Protein AF-A0A1M7CJS2-F1 (afdb_monomer_lite)

Foldseek 3Di:
DPDDLVVVLVVLLVVVLVVLLCCQCPVQVHDSVLSVVLSVLVVVLLVVLLVVLVVCCVPPVVCSVVVLVVSVVVLVVVVVVSCVVSVQVVGVPSCVSNVVSVVSSNVSSVVVSVVSNVVVVVD

Secondary structure (DSSP, 8-state):
----HHHHHHHHHHHHHHHHHHIIIIIS---HHHHHHHHHHHHHHHHHHHHHHHHHHHH-GGGHHHHHHHHHHHHHHHHHHHHHHTTGGGSTTHHHHHHHHHHHHHHHHHHHHHHHHHHHTT-

Organism: NCBI:txid1302687

Structure (mmCIF, N/CA/C/O backbone):
data_AF-A0A1M7CJS2-F1
#
_entry.id   AF-A0A1M7CJS2-F1
#
loop_
_atom_site.group_PDB
_atom_site.id
_atom_site.type_symbol
_atom_site.label_atom_id
_atom_site.label_alt_id
_atom_site.label_comp_id
_atom_site.label_asym_id
_atom_site.label_entity_id
_atom_site.label_seq_id
_atom_site.pdbx_PDB_ins_code
_atom_site.Cartn_x
_atom_site.Cartn_y
_atom_site.Cartn_z
_atom_site.occupancy
_atom_site.B_iso_or_equiv
_atom_site.auth_seq_id
_atom_site.auth_comp_id
_atom_site.auth_asym_id
_atom_site.auth_atom_id
_atom_site.pdbx_PDB_model_num
ATOM 1 N N . MET A 1 1 ? -25.542 11.167 -1.284 1.00 43.59 1 MET A N 1
ATOM 2 C CA . MET A 1 1 ? -25.674 9.816 -0.691 1.00 43.59 1 MET A CA 1
ATOM 3 C C . MET A 1 1 ? -24.406 9.539 0.117 1.00 43.59 1 MET A C 1
ATOM 5 O O . MET A 1 1 ? -23.330 9.651 -0.456 1.00 43.59 1 MET A O 1
ATOM 9 N N . LYS A 1 2 ? -24.477 9.305 1.440 1.00 52.81 2 LYS A N 1
ATOM 10 C CA . LYS A 1 2 ? -23.273 8.986 2.240 1.00 52.81 2 LYS A CA 1
ATOM 11 C C . LYS A 1 2 ? -22.746 7.626 1.776 1.00 52.81 2 LYS A C 1
ATOM 13 O O . LYS A 1 2 ? -23.404 6.616 1.999 1.00 52.81 2 LYS A O 1
ATOM 18 N N . LEU A 1 3 ? -21.607 7.611 1.086 1.00 62.53 3 LEU A N 1
ATOM 19 C CA . LEU A 1 3 ? -20.998 6.374 0.604 1.00 62.53 3 LEU A CA 1
ATOM 20 C C . LEU A 1 3 ? -20.595 5.507 1.802 1.00 62.53 3 LEU A C 1
ATOM 22 O O . LEU A 1 3 ? -20.020 6.016 2.766 1.00 62.53 3 LEU A O 1
ATOM 26 N N . ASN A 1 4 ? -20.873 4.203 1.743 1.00 74.88 4 ASN A N 1
ATOM 27 C CA . ASN A 1 4 ? -20.371 3.274 2.752 1.00 74.88 4 ASN A CA 1
ATOM 28 C C . ASN A 1 4 ? -18.830 3.372 2.773 1.00 74.88 4 ASN A C 1
ATOM 30 O O . ASN A 1 4 ? -18.211 3.192 1.723 1.00 74.88 4 ASN A O 1
ATOM 34 N N . PRO A 1 5 ? -18.189 3.632 3.927 1.00 71.06 5 PRO A N 1
ATOM 35 C CA . PRO A 1 5 ? -16.734 3.768 3.999 1.00 71.06 5 PRO A CA 1
ATOM 36 C C . PRO A 1 5 ? -15.975 2.543 3.477 1.00 71.06 5 PRO A C 1
ATOM 38 O O . PRO A 1 5 ? -14.881 2.686 2.944 1.00 71.06 5 PRO A O 1
ATOM 41 N N . ASN A 1 6 ? -16.569 1.350 3.556 1.00 75.38 6 ASN A N 1
ATOM 42 C CA . ASN A 1 6 ? -15.972 0.137 2.999 1.00 75.38 6 ASN A CA 1
ATOM 43 C C . ASN A 1 6 ? -15.972 0.176 1.461 1.00 75.38 6 ASN A C 1
ATOM 45 O O . ASN A 1 6 ? -14.979 -0.176 0.832 1.00 75.38 6 ASN A O 1
ATOM 49 N N . ILE A 1 7 ? -17.058 0.674 0.859 1.00 82.12 7 ILE A N 1
ATOM 50 C CA . ILE A 1 7 ? -17.157 0.889 -0.593 1.00 82.12 7 ILE A CA 1
ATOM 51 C C . ILE A 1 7 ? -16.157 1.963 -1.032 1.00 82.12 7 ILE A C 1
ATOM 53 O O . ILE A 1 7 ? -15.497 1.799 -2.054 1.00 82.12 7 ILE A O 1
ATOM 57 N N . LEU A 1 8 ? -15.995 3.030 -0.242 1.00 82.06 8 LEU A N 1
ATOM 58 C CA . LEU A 1 8 ? -15.019 4.086 -0.516 1.00 82.06 8 LEU A CA 1
ATOM 59 C C . LEU A 1 8 ? -13.589 3.528 -0.583 1.00 82.06 8 LEU A C 1
ATOM 61 O O . LEU A 1 8 ? -12.872 3.809 -1.537 1.00 82.06 8 LEU A O 1
ATOM 65 N N . VAL A 1 9 ? -13.190 2.712 0.397 1.00 79.62 9 VAL A N 1
ATOM 66 C CA . VAL A 1 9 ? -11.856 2.090 0.440 1.00 79.62 9 VAL A CA 1
ATOM 67 C C . VAL A 1 9 ? -11.600 1.237 -0.805 1.00 79.62 9 VAL A C 1
ATOM 69 O O . VAL A 1 9 ? -10.545 1.360 -1.427 1.00 79.62 9 VAL A O 1
ATOM 72 N N . VAL A 1 10 ? -12.576 0.415 -1.199 1.00 82.50 10 VAL A N 1
ATOM 73 C CA . VAL A 1 10 ? -12.475 -0.440 -2.391 1.00 82.50 10 VAL A CA 1
ATOM 74 C C . VAL A 1 10 ? -12.370 0.401 -3.664 1.00 82.50 10 VAL A C 1
ATOM 76 O O . VAL A 1 10 ? -11.479 0.168 -4.479 1.00 82.50 10 VAL A O 1
ATOM 79 N N . LEU A 1 11 ? -13.222 1.417 -3.822 1.00 88.00 11 LEU A N 1
ATOM 80 C CA . LEU A 1 11 ? -13.190 2.306 -4.985 1.00 88.00 11 LEU A CA 1
ATOM 81 C C . LEU A 1 11 ? -11.852 3.036 -5.111 1.00 88.00 11 LEU A C 1
ATOM 83 O O . LEU A 1 11 ? -11.276 3.062 -6.195 1.00 88.00 11 LEU A O 1
ATOM 87 N N . VAL A 1 12 ? -11.330 3.592 -4.014 1.00 88.31 12 VAL A N 1
ATOM 88 C CA . VAL A 1 12 ? -10.036 4.294 -4.019 1.00 88.31 12 VAL A CA 1
ATOM 89 C C . VAL A 1 12 ? -8.901 3.341 -4.391 1.00 88.31 12 VAL A C 1
ATOM 91 O O . VAL A 1 12 ? -8.017 3.719 -5.162 1.00 88.31 12 VAL A O 1
ATOM 94 N N . PHE A 1 13 ? -8.935 2.099 -3.901 1.00 86.12 13 PHE A N 1
ATOM 95 C CA . PHE A 1 13 ? -7.951 1.085 -4.270 1.00 86.12 13 PHE A CA 1
ATOM 96 C C . PHE A 1 13 ? -7.968 0.791 -5.779 1.00 86.12 13 PHE A C 1
ATOM 98 O O . PHE A 1 13 ? -6.927 0.881 -6.434 1.00 86.12 13 PHE A O 1
ATOM 105 N N . PHE A 1 14 ? -9.146 0.515 -6.350 1.00 89.25 14 PHE A N 1
ATOM 106 C CA . PHE A 1 14 ? -9.285 0.239 -7.784 1.00 89.25 14 PHE A CA 1
ATOM 107 C C . PHE A 1 14 ? -8.933 1.446 -8.656 1.00 89.25 14 PHE A C 1
ATOM 109 O O . PHE A 1 14 ? -8.242 1.289 -9.659 1.00 89.25 14 PHE A O 1
ATOM 116 N N . LEU A 1 15 ? -9.336 2.655 -8.264 1.00 92.12 15 LEU A N 1
ATOM 117 C CA . LEU A 1 15 ? -8.953 3.883 -8.965 1.00 92.12 15 LEU A CA 1
ATOM 118 C C . LEU A 1 15 ? -7.435 4.075 -8.968 1.00 92.12 15 LEU A C 1
ATOM 120 O O . LEU A 1 15 ? -6.854 4.384 -10.005 1.00 92.12 15 LEU A O 1
ATOM 124 N N . THR A 1 16 ? -6.780 3.827 -7.833 1.00 91.06 16 THR A N 1
ATOM 125 C CA . THR A 1 16 ? -5.316 3.895 -7.730 1.00 91.06 16 THR A CA 1
ATOM 126 C C . THR A 1 16 ? -4.649 2.884 -8.656 1.00 91.06 16 THR A C 1
ATOM 128 O O . THR A 1 16 ? -3.640 3.203 -9.282 1.00 91.06 16 THR A O 1
ATOM 131 N N . PHE A 1 17 ? -5.201 1.672 -8.764 1.00 91.62 17 PHE A N 1
ATOM 132 C CA . PHE A 1 17 ? -4.727 0.677 -9.723 1.00 91.62 17 PHE A CA 1
ATOM 133 C C . PHE A 1 17 ? -4.889 1.148 -11.165 1.00 91.62 17 PHE A C 1
ATOM 135 O O . PHE A 1 17 ? -3.905 1.171 -11.895 1.00 91.62 17 PHE A O 1
ATOM 142 N N . LEU A 1 18 ? -6.089 1.570 -11.562 1.00 93.75 18 LEU A N 1
ATOM 143 C CA . LEU A 1 18 ? -6.380 1.987 -12.934 1.00 93.75 18 LEU A CA 1
ATOM 144 C C . LEU A 1 18 ? -5.510 3.164 -13.381 1.00 93.75 18 LEU A C 1
ATOM 146 O O . LEU A 1 18 ? -4.936 3.123 -14.470 1.00 93.75 18 LEU A O 1
ATOM 150 N N . ILE A 1 19 ? -5.375 4.189 -12.536 1.00 93.31 19 ILE A N 1
ATOM 151 C CA . ILE A 1 19 ? -4.549 5.365 -12.833 1.00 93.31 19 ILE A CA 1
ATOM 152 C C . ILE A 1 19 ? -3.086 4.947 -12.984 1.00 93.31 19 ILE A C 1
ATOM 154 O O . ILE A 1 19 ? -2.446 5.281 -13.980 1.00 93.31 19 ILE A O 1
ATOM 158 N N . HIS A 1 20 ? -2.554 4.181 -12.031 1.00 93.69 20 HIS A N 1
ATOM 159 C CA . HIS A 1 20 ? -1.153 3.782 -12.075 1.00 93.69 20 HIS A CA 1
ATOM 160 C C . HIS A 1 20 ? -0.861 2.812 -13.226 1.00 93.69 20 HIS A C 1
ATOM 162 O O . HIS A 1 20 ? 0.157 2.969 -13.889 1.00 93.69 20 HIS A O 1
ATOM 168 N N . PHE A 1 21 ? -1.764 1.872 -13.516 1.00 93.88 21 PHE A N 1
ATOM 169 C CA . PHE A 1 21 ? -1.670 0.973 -14.667 1.00 93.88 21 PHE A CA 1
ATOM 170 C C . PHE A 1 21 ? -1.670 1.749 -15.985 1.00 93.88 21 PHE A C 1
ATOM 172 O O . PHE A 1 21 ? -0.836 1.494 -16.853 1.00 93.88 21 PHE A O 1
ATOM 179 N N . SER A 1 22 ? -2.548 2.746 -16.109 1.00 93.25 22 SER A N 1
ATOM 180 C CA . SER A 1 22 ? -2.616 3.593 -17.302 1.00 93.25 22 SER A CA 1
ATOM 181 C C . SER A 1 22 ? -1.316 4.371 -17.507 1.00 93.25 22 SER A C 1
ATOM 183 O O . SER A 1 22 ? -0.754 4.355 -18.599 1.00 93.25 22 SER A O 1
ATOM 185 N N . LEU A 1 23 ? -0.784 4.993 -16.450 1.00 93.19 23 LEU A N 1
ATOM 186 C CA . LEU A 1 23 ? 0.512 5.672 -16.512 1.00 93.19 23 LEU A CA 1
ATOM 187 C C . LEU A 1 23 ? 1.636 4.688 -16.877 1.00 93.19 23 LEU A C 1
ATOM 189 O O . LEU A 1 23 ? 2.422 4.949 -17.784 1.00 93.19 23 LEU A O 1
ATOM 193 N N . TRP A 1 24 ? 1.685 3.533 -16.216 1.00 94.56 24 TRP A N 1
ATOM 194 C CA . TRP A 1 24 ? 2.696 2.496 -16.428 1.00 94.56 24 TRP A CA 1
ATOM 195 C C . TRP A 1 24 ? 2.758 2.009 -17.878 1.00 94.56 24 TRP A C 1
ATOM 197 O O . TRP A 1 24 ? 3.838 1.957 -18.469 1.00 94.56 24 TRP A O 1
ATOM 207 N N . LYS A 1 25 ? 1.600 1.684 -18.462 1.00 92.94 25 LYS A N 1
ATOM 208 C CA . LYS A 1 25 ? 1.518 1.140 -19.819 1.00 92.94 25 LYS A CA 1
ATOM 209 C C . LYS A 1 25 ? 1.658 2.215 -20.893 1.00 92.94 25 LYS A C 1
ATOM 211 O O . LYS A 1 25 ? 2.416 2.031 -21.845 1.00 92.94 25 LYS A O 1
ATOM 216 N N . PHE A 1 26 ? 0.911 3.311 -20.773 1.00 93.62 26 PHE A N 1
ATOM 217 C CA . PHE A 1 26 ? 0.759 4.269 -21.870 1.00 93.62 26 PHE A CA 1
ATOM 218 C C . PHE A 1 26 ? 1.762 5.421 -21.823 1.00 93.62 26 PHE A C 1
ATOM 220 O O . PHE A 1 26 ? 2.107 5.933 -22.881 1.00 93.62 26 PHE A O 1
ATOM 227 N N . VAL A 1 27 ? 2.239 5.817 -20.637 1.00 92.62 27 VAL A N 1
ATOM 228 C CA . VAL A 1 27 ? 3.205 6.923 -20.490 1.00 92.62 27 VAL A CA 1
ATOM 229 C C . VAL A 1 27 ? 4.633 6.398 -20.393 1.00 92.62 27 VAL A C 1
ATOM 231 O O . VAL A 1 27 ? 5.530 6.933 -21.034 1.00 92.62 27 VAL A O 1
ATOM 234 N N . TYR A 1 28 ? 4.852 5.346 -19.601 1.00 91.06 28 TYR A N 1
ATOM 235 C CA . TYR A 1 28 ? 6.198 4.820 -19.343 1.00 91.06 28 TYR A CA 1
ATOM 236 C C . TYR A 1 28 ? 6.574 3.608 -20.207 1.00 91.06 28 TYR A C 1
ATOM 238 O O . TYR A 1 28 ? 7.733 3.204 -20.198 1.00 91.06 28 TYR A O 1
ATOM 246 N N . HIS A 1 29 ? 5.622 3.040 -20.957 1.00 91.81 29 HIS A N 1
ATOM 247 C CA . HIS A 1 29 ? 5.828 1.890 -21.851 1.00 91.81 29 HIS A CA 1
ATOM 248 C C . HIS A 1 29 ? 6.496 0.676 -21.175 1.00 91.81 29 HIS A C 1
ATOM 250 O O . HIS A 1 29 ? 7.289 -0.038 -21.788 1.00 91.81 29 HIS A O 1
ATOM 256 N N . LEU A 1 30 ? 6.173 0.439 -19.901 1.00 91.94 30 LEU A N 1
ATOM 257 C CA . LEU A 1 30 ? 6.757 -0.632 -19.091 1.00 91.94 30 LEU A CA 1
ATOM 258 C C . LEU A 1 30 ? 5.949 -1.940 -19.185 1.00 91.94 30 LEU A C 1
ATOM 260 O O . LEU A 1 30 ? 4.769 -1.945 -19.541 1.00 91.94 30 LEU A O 1
ATOM 264 N N . ASP A 1 31 ? 6.583 -3.059 -18.819 1.00 91.06 31 ASP A N 1
ATOM 265 C CA . ASP A 1 31 ? 5.966 -4.393 -18.825 1.00 91.06 31 ASP A CA 1
ATOM 266 C C . ASP A 1 31 ? 4.804 -4.496 -17.822 1.00 91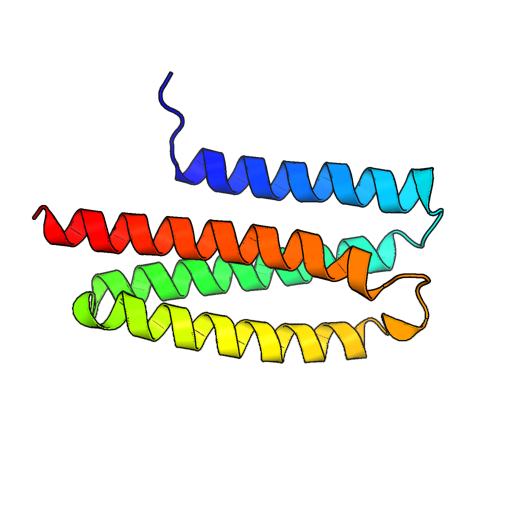.06 31 ASP A C 1
ATOM 268 O O . ASP A 1 31 ? 4.966 -4.312 -16.611 1.00 91.06 31 ASP A O 1
ATOM 272 N N . GLU A 1 32 ? 3.622 -4.826 -18.335 1.00 92.12 32 GLU A N 1
ATOM 273 C CA . GLU A 1 32 ? 2.380 -4.972 -17.575 1.00 92.12 32 GLU A CA 1
ATOM 274 C C . GLU A 1 32 ? 2.454 -6.092 -16.532 1.00 92.12 32 GLU A C 1
ATOM 276 O O . GLU A 1 32 ? 1.834 -5.999 -15.468 1.00 92.12 32 GLU A O 1
ATOM 281 N N . LEU A 1 33 ? 3.236 -7.145 -16.788 1.00 92.81 33 LEU A N 1
ATOM 282 C CA . LEU A 1 33 ? 3.320 -8.291 -15.883 1.00 92.81 33 LEU A CA 1
ATOM 283 C C . LEU A 1 33 ? 3.861 -7.892 -14.509 1.00 92.81 33 LEU A C 1
ATOM 285 O O . LEU A 1 33 ? 3.436 -8.450 -13.493 1.00 92.81 33 LEU A O 1
ATOM 289 N N . ILE A 1 34 ? 4.781 -6.927 -14.454 1.00 93.00 34 ILE A N 1
ATOM 290 C CA . ILE A 1 34 ? 5.370 -6.465 -13.194 1.00 93.00 34 ILE A CA 1
ATOM 291 C C . ILE A 1 34 ? 4.327 -5.719 -12.363 1.00 93.00 34 ILE A C 1
ATOM 293 O O . ILE A 1 34 ? 4.159 -6.022 -11.178 1.00 93.00 34 ILE A O 1
ATOM 297 N N . ILE A 1 35 ? 3.598 -4.778 -12.972 1.00 92.38 35 ILE A N 1
ATOM 298 C CA . ILE A 1 35 ? 2.587 -3.997 -12.255 1.00 92.38 35 ILE A CA 1
ATOM 299 C C . ILE A 1 35 ? 1.408 -4.874 -11.823 1.00 92.38 35 ILE A C 1
ATOM 301 O O . ILE A 1 35 ? 0.947 -4.744 -10.691 1.00 92.38 35 ILE A O 1
ATOM 305 N N . ILE A 1 36 ? 0.985 -5.843 -12.640 1.00 93.31 36 ILE A N 1
ATOM 306 C CA . ILE A 1 36 ? -0.069 -6.797 -12.266 1.00 93.31 36 ILE A CA 1
ATOM 307 C C . ILE A 1 36 ? 0.363 -7.631 -11.052 1.00 93.31 36 ILE A C 1
ATOM 309 O O . ILE A 1 36 ? -0.366 -7.695 -10.060 1.00 93.31 36 ILE A O 1
ATOM 313 N N . LYS A 1 37 ? 1.567 -8.222 -11.078 1.00 95.00 37 LYS A N 1
ATOM 314 C CA . LYS A 1 37 ? 2.101 -8.996 -9.939 1.00 95.00 37 LYS A CA 1
ATOM 315 C C . LYS A 1 37 ? 2.209 -8.144 -8.676 1.00 95.00 37 LYS A C 1
ATOM 317 O O . LYS A 1 37 ? 1.884 -8.612 -7.584 1.00 95.00 37 LYS A O 1
ATOM 322 N N . PHE A 1 38 ? 2.639 -6.895 -8.822 1.00 94.00 38 PHE A N 1
ATOM 323 C CA . PHE A 1 38 ? 2.739 -5.962 -7.711 1.00 94.00 38 PHE A CA 1
ATOM 324 C C . PHE A 1 38 ? 1.369 -5.640 -7.098 1.00 94.00 38 PHE A C 1
ATOM 326 O O . PHE A 1 38 ? 1.216 -5.728 -5.881 1.00 94.00 38 PHE A O 1
ATOM 333 N N . TYR A 1 39 ? 0.354 -5.336 -7.909 1.00 94.00 39 TYR A N 1
ATOM 334 C CA . TYR A 1 39 ? -0.990 -5.046 -7.398 1.00 94.00 39 TYR A CA 1
ATOM 335 C C . TYR A 1 39 ? -1.709 -6.271 -6.841 1.00 94.00 39 TYR A C 1
ATOM 337 O O . TYR A 1 39 ? -2.472 -6.140 -5.881 1.00 94.00 39 TYR A O 1
ATOM 345 N N . LEU A 1 40 ? -1.435 -7.464 -7.368 1.00 94.19 40 LEU A N 1
ATOM 346 C CA . LEU A 1 40 ? -1.915 -8.710 -6.777 1.00 94.19 40 LEU A CA 1
ATOM 347 C C . LEU A 1 40 ? -1.342 -8.896 -5.366 1.00 94.19 40 LEU A C 1
ATOM 349 O O . LEU A 1 40 ? -2.092 -9.129 -4.418 1.00 94.19 40 LEU A O 1
ATOM 353 N N . PHE A 1 41 ? -0.031 -8.695 -5.203 1.00 95.06 41 PHE A N 1
ATOM 354 C CA . PHE A 1 41 ? 0.610 -8.702 -3.888 1.00 95.06 41 PHE A CA 1
ATOM 355 C C . PHE A 1 41 ? 0.010 -7.643 -2.950 1.00 95.06 41 PHE A C 1
ATOM 357 O O . PHE A 1 41 ? -0.340 -7.958 -1.811 1.00 95.06 41 PHE A O 1
ATOM 364 N N . LEU A 1 42 ? -0.160 -6.405 -3.427 1.00 93.44 42 LEU A N 1
ATOM 365 C CA . LEU A 1 42 ? -0.766 -5.332 -2.639 1.00 93.44 42 LEU A CA 1
ATOM 366 C C . LEU A 1 42 ? -2.192 -5.673 -2.192 1.00 93.44 42 LEU A C 1
ATOM 368 O O . LEU A 1 42 ? -2.544 -5.384 -1.051 1.00 93.44 42 LEU A O 1
ATOM 372 N N . SER A 1 43 ? -2.983 -6.304 -3.062 1.00 92.06 43 SER A N 1
ATOM 373 C CA . SER A 1 43 ? -4.354 -6.727 -2.759 1.00 92.06 43 SER A CA 1
ATOM 374 C C . SER A 1 43 ? -4.370 -7.740 -1.619 1.00 92.06 43 SER A C 1
ATOM 376 O O . SER A 1 43 ? -5.033 -7.508 -0.612 1.00 92.06 43 SER A O 1
ATOM 378 N N . VAL A 1 44 ? -3.577 -8.812 -1.738 1.00 94.12 44 VAL A N 1
ATOM 379 C CA . VAL A 1 44 ? -3.473 -9.867 -0.715 1.00 94.12 44 VAL A CA 1
ATOM 380 C C . VAL A 1 44 ? -3.000 -9.291 0.618 1.00 94.12 44 VAL A C 1
ATOM 382 O O . VAL A 1 44 ? -3.590 -9.554 1.669 1.00 94.12 44 VAL A O 1
ATOM 385 N N . MET A 1 45 ? -1.957 -8.462 0.578 1.00 94.38 45 MET A N 1
ATOM 386 C CA . MET A 1 45 ? -1.407 -7.815 1.764 1.00 94.38 45 MET A CA 1
ATOM 387 C C . MET A 1 45 ? -2.445 -6.907 2.437 1.00 94.38 45 MET A C 1
ATOM 389 O O . MET A 1 45 ? -2.593 -6.943 3.658 1.00 94.38 45 MET A O 1
ATOM 393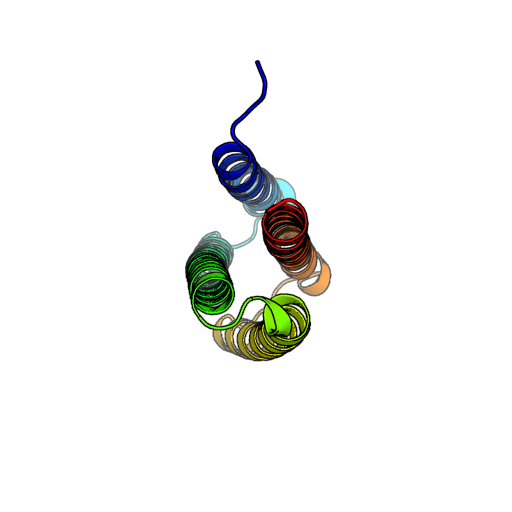 N N . PHE A 1 46 ? -3.194 -6.125 1.658 1.00 91.31 46 PHE A N 1
ATOM 394 C CA . PHE A 1 46 ? -4.227 -5.239 2.184 1.00 91.31 46 PHE A CA 1
ATOM 395 C C . PHE A 1 46 ? -5.382 -6.011 2.820 1.00 91.31 46 PHE A C 1
ATOM 397 O O . PHE A 1 46 ? -5.767 -5.710 3.951 1.00 91.31 46 PHE A O 1
ATOM 404 N N . THR A 1 47 ? -5.898 -7.041 2.144 1.00 91.38 47 THR A N 1
ATOM 405 C CA . THR A 1 47 ? -6.982 -7.876 2.683 1.00 91.38 47 THR A CA 1
ATOM 406 C C . THR A 1 47 ? -6.561 -8.593 3.960 1.00 91.38 47 THR A C 1
ATOM 408 O O . THR A 1 47 ? -7.332 -8.642 4.920 1.00 91.38 47 THR A O 1
ATOM 411 N N . MET A 1 48 ? -5.320 -9.085 4.016 1.00 94.75 48 MET A N 1
ATOM 412 C CA . MET A 1 48 ? -4.759 -9.700 5.218 1.00 94.75 48 MET A CA 1
ATOM 413 C C . MET A 1 48 ? -4.713 -8.695 6.375 1.00 94.75 48 MET A C 1
ATOM 415 O O . MET A 1 48 ? -5.196 -8.990 7.464 1.00 94.75 48 MET A O 1
ATOM 419 N N . MET A 1 49 ? -4.187 -7.490 6.143 1.00 94.31 49 MET A N 1
ATOM 420 C CA . MET A 1 49 ? -4.070 -6.470 7.190 1.00 94.31 49 MET A CA 1
ATOM 421 C C . MET A 1 49 ? -5.429 -5.996 7.699 1.00 94.31 49 MET A C 1
ATOM 423 O O . MET A 1 49 ? -5.609 -5.882 8.907 1.00 94.31 49 MET A O 1
ATOM 427 N N . ILE A 1 50 ? -6.400 -5.778 6.810 1.00 91.88 50 ILE A N 1
ATOM 428 C CA . ILE A 1 50 ? -7.773 -5.445 7.209 1.00 91.88 50 ILE A CA 1
ATOM 429 C C . ILE A 1 50 ? -8.369 -6.563 8.068 1.00 91.88 50 ILE A C 1
ATOM 431 O O . ILE A 1 50 ? -8.955 -6.284 9.112 1.00 91.88 50 ILE A O 1
ATOM 435 N N . THR A 1 51 ? -8.173 -7.823 7.677 1.00 93.56 51 THR A N 1
ATOM 436 C CA . THR A 1 51 ? -8.663 -8.978 8.444 1.00 93.56 51 THR A CA 1
ATOM 437 C C . THR A 1 51 ? -8.059 -9.013 9.848 1.00 93.56 51 THR A C 1
ATOM 439 O O . THR A 1 51 ? -8.791 -9.176 10.823 1.00 93.56 51 THR A O 1
ATOM 442 N N . LEU A 1 52 ? -6.746 -8.795 9.969 1.00 95.25 52 LEU A N 1
ATOM 443 C CA . LEU A 1 52 ? -6.064 -8.738 11.263 1.00 95.25 52 LEU A CA 1
ATOM 444 C C . LEU A 1 52 ? -6.565 -7.573 12.123 1.00 95.25 52 LEU A C 1
ATOM 446 O O . LEU A 1 52 ? -6.839 -7.771 13.299 1.00 95.25 52 LEU A O 1
ATOM 450 N N . ILE A 1 53 ? -6.759 -6.385 11.544 1.00 94.06 53 ILE A N 1
ATOM 451 C CA . ILE A 1 53 ? -7.319 -5.223 12.254 1.00 94.06 53 ILE A CA 1
ATOM 452 C C . ILE A 1 53 ? -8.716 -5.533 12.799 1.00 94.06 53 ILE A C 1
ATOM 454 O O . ILE A 1 53 ? -8.994 -5.241 13.959 1.00 94.06 53 ILE A O 1
ATOM 458 N N . ILE A 1 54 ? -9.585 -6.145 11.988 1.00 92.44 54 ILE A N 1
ATOM 459 C CA . ILE A 1 54 ? -10.939 -6.529 12.414 1.00 92.44 54 ILE A CA 1
ATOM 460 C C . ILE A 1 54 ? -10.876 -7.546 13.555 1.00 92.44 54 ILE A C 1
ATOM 462 O O . ILE A 1 54 ? -11.616 -7.415 14.529 1.00 92.44 54 ILE A O 1
ATOM 466 N N . LEU A 1 55 ? -10.009 -8.554 13.442 1.00 95.06 55 LEU A N 1
ATOM 467 C CA . LEU A 1 55 ? -9.843 -9.576 14.473 1.00 95.06 55 LEU A CA 1
ATOM 468 C C . LEU A 1 55 ? -9.361 -8.957 15.790 1.00 95.06 55 LEU A C 1
ATOM 470 O O . LEU A 1 55 ? -9.949 -9.214 16.836 1.00 95.06 55 LEU A O 1
ATOM 474 N N . ILE A 1 56 ? -8.343 -8.101 15.731 1.00 94.88 56 ILE A N 1
ATOM 475 C CA . ILE A 1 56 ? -7.775 -7.437 16.908 1.00 94.88 56 ILE A CA 1
ATOM 476 C C . ILE A 1 56 ? -8.808 -6.521 17.559 1.00 94.88 56 ILE A C 1
ATOM 478 O O . ILE A 1 56 ? -8.972 -6.591 18.770 1.00 94.88 56 ILE A O 1
ATOM 482 N N . ASN A 1 57 ? -9.573 -5.744 16.785 1.00 93.31 57 ASN A N 1
ATOM 483 C CA . ASN A 1 57 ? -10.649 -4.922 17.350 1.00 93.31 57 ASN A CA 1
ATOM 484 C C . ASN A 1 57 ? -11.708 -5.759 18.082 1.00 93.31 57 ASN A C 1
ATOM 486 O O . ASN A 1 57 ? -12.348 -5.271 18.999 1.00 93.31 57 ASN A O 1
ATOM 490 N N . ARG A 1 58 ? -11.944 -7.006 17.661 1.00 93.19 58 ARG A N 1
ATOM 491 C CA . ARG A 1 58 ? -12.928 -7.882 18.313 1.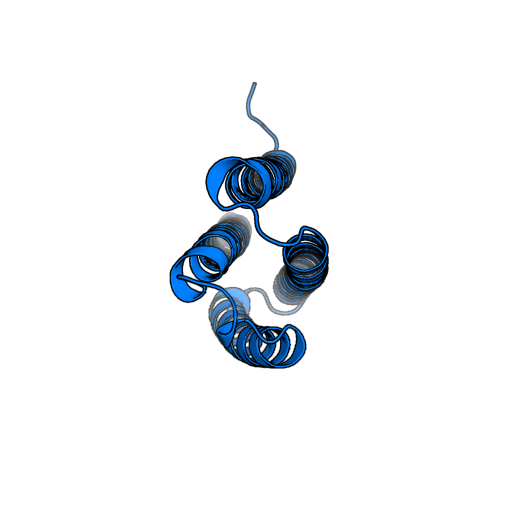00 93.19 58 ARG A CA 1
ATOM 492 C C . ARG A 1 58 ? -12.400 -8.551 19.577 1.00 93.19 58 ARG A C 1
ATOM 494 O O . ARG A 1 58 ? -13.194 -8.855 20.455 1.00 93.19 58 ARG A O 1
ATOM 501 N N . VAL A 1 59 ? -11.102 -8.842 19.630 1.00 95.06 59 VAL A N 1
ATOM 502 C CA . VAL A 1 59 ? -10.487 -9.615 20.722 1.00 95.06 59 VAL A CA 1
ATOM 503 C C . VAL A 1 59 ? -9.868 -8.710 21.788 1.00 95.06 59 VAL A C 1
ATOM 505 O O . VAL A 1 59 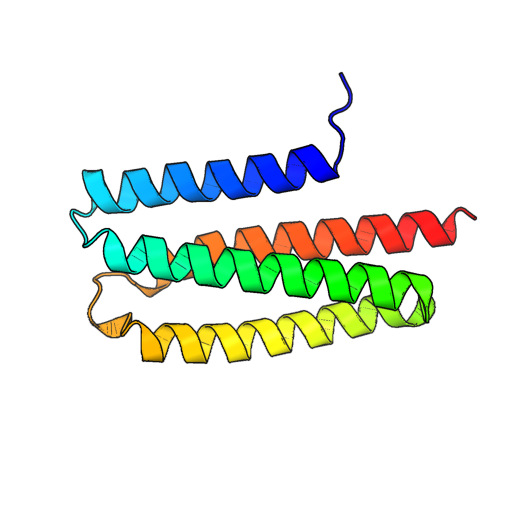? -9.934 -9.034 22.966 1.00 95.06 59 VAL A O 1
ATOM 508 N N . ALA A 1 60 ? -9.241 -7.613 21.367 1.00 93.44 60 ALA A N 1
ATOM 509 C CA . ALA A 1 60 ? -8.363 -6.775 22.180 1.00 93.44 60 ALA A CA 1
ATOM 510 C C . ALA A 1 60 ? -8.347 -5.317 21.650 1.00 93.44 60 ALA A C 1
ATOM 512 O O . ALA A 1 60 ? -7.306 -4.834 21.177 1.00 93.44 60 ALA A O 1
ATOM 513 N N . PRO A 1 61 ? -9.502 -4.620 21.634 1.00 92.31 61 PRO A N 1
ATOM 514 C CA . PRO A 1 61 ? -9.653 -3.303 21.004 1.00 92.31 61 PRO A CA 1
ATOM 515 C C . PRO A 1 61 ? -8.715 -2.224 21.561 1.00 92.31 61 PRO A C 1
ATOM 517 O O . PRO A 1 61 ? -8.243 -1.360 20.815 1.00 92.31 61 PRO A O 1
ATOM 520 N N . GLU A 1 62 ? -8.362 -2.295 22.842 1.00 92.44 62 GLU A N 1
ATOM 521 C CA . GLU A 1 62 ? -7.426 -1.388 23.509 1.00 92.44 62 GLU A CA 1
ATOM 522 C C . GLU A 1 62 ? -6.006 -1.439 22.914 1.00 92.44 62 GLU A C 1
ATOM 524 O O . GLU A 1 62 ? -5.272 -0.448 22.961 1.00 92.44 62 GLU A O 1
ATOM 529 N N . PHE A 1 63 ? -5.637 -2.549 22.266 1.00 93.31 63 PHE A N 1
ATOM 530 C CA . PHE A 1 63 ? -4.344 -2.730 21.601 1.00 93.31 63 PHE A CA 1
ATOM 531 C C . PHE A 1 63 ? -4.380 -2.432 20.097 1.00 93.31 63 PHE A C 1
ATOM 533 O O . PHE A 1 63 ? -3.364 -2.604 19.409 1.00 93.31 63 PHE A O 1
ATOM 540 N N . LEU A 1 64 ? -5.509 -1.965 19.553 1.00 92.75 64 LEU A N 1
ATOM 541 C CA . LEU A 1 64 ? -5.664 -1.773 18.110 1.00 92.75 64 LEU A CA 1
ATOM 542 C C . LEU A 1 64 ? -4.650 -0.769 17.542 1.00 92.75 64 LEU A C 1
ATOM 544 O O . LEU A 1 64 ? -4.026 -1.034 16.514 1.00 92.75 64 LEU A O 1
ATOM 548 N N . GLY A 1 65 ? -4.433 0.356 18.229 1.00 91.06 65 GLY A N 1
ATOM 549 C CA . GLY A 1 65 ? -3.469 1.376 17.799 1.00 91.06 65 GLY A CA 1
ATOM 550 C C . GLY A 1 65 ? -2.035 0.840 17.719 1.00 91.06 65 GLY A C 1
ATOM 551 O O . GLY A 1 65 ? -1.360 1.028 16.707 1.00 91.06 65 GLY A O 1
ATOM 552 N N . LEU A 1 66 ? -1.595 0.103 18.746 1.00 93.69 66 LEU A N 1
ATOM 553 C CA . LEU A 1 66 ? -0.280 -0.547 18.764 1.00 93.69 66 LEU A CA 1
ATOM 554 C C . LEU A 1 66 ? -0.160 -1.599 17.654 1.00 93.69 66 LEU A C 1
ATOM 556 O O . LEU A 1 66 ? 0.852 -1.673 16.955 1.00 93.69 66 LEU A O 1
ATOM 560 N N . SER A 1 67 ? -1.219 -2.375 17.447 1.00 93.62 67 SER A N 1
ATOM 561 C CA . SER A 1 67 ? -1.260 -3.410 16.418 1.00 93.62 67 SER A CA 1
ATOM 562 C C . SER A 1 67 ? -1.119 -2.839 15.011 1.00 93.62 67 SER A C 1
ATOM 564 O O . SER A 1 67 ? -0.405 -3.408 14.190 1.00 93.62 67 SER A O 1
ATOM 566 N N . VAL A 1 68 ? -1.722 -1.680 14.729 1.00 93.19 68 VAL A N 1
ATOM 567 C CA . VAL A 1 68 ? -1.553 -0.987 13.441 1.00 93.19 68 VAL A CA 1
ATOM 568 C C . VAL A 1 68 ? -0.089 -0.632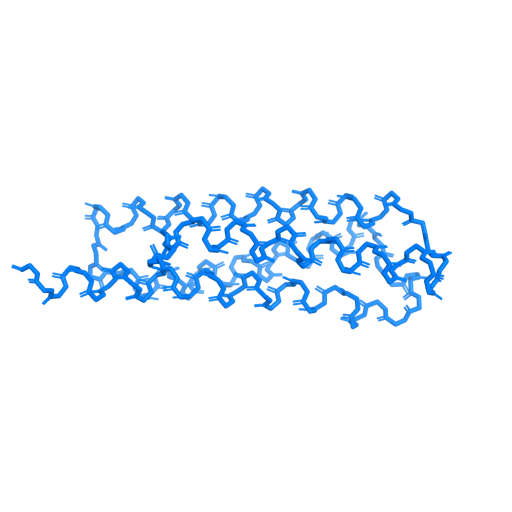 13.188 1.00 93.19 68 VAL A C 1
ATOM 570 O O . VAL A 1 68 ? 0.396 -0.831 12.075 1.00 93.19 68 VAL A O 1
ATOM 573 N N . ILE A 1 69 ? 0.640 -0.168 14.208 1.00 93.31 69 ILE A N 1
ATOM 574 C CA . ILE A 1 69 ? 2.076 0.125 14.087 1.00 93.31 69 ILE A CA 1
ATOM 575 C C . ILE A 1 69 ? 2.848 -1.155 13.731 1.00 93.31 69 ILE A C 1
ATOM 577 O O . ILE A 1 69 ? 3.643 -1.153 12.788 1.00 93.31 69 ILE A O 1
ATOM 581 N N . GLY A 1 70 ? 2.566 -2.269 14.414 1.00 94.69 70 GLY A N 1
ATOM 582 C CA . GLY A 1 70 ? 3.165 -3.572 14.103 1.00 94.69 70 GLY A CA 1
ATOM 583 C C . GLY A 1 70 ? 2.854 -4.054 12.680 1.00 94.69 70 GLY A C 1
ATOM 584 O O . GLY A 1 70 ? 3.749 -4.499 11.959 1.00 94.69 70 GLY A O 1
ATOM 585 N N . LEU A 1 71 ? 1.608 -3.893 12.228 1.00 94.75 71 LEU A N 1
ATOM 586 C CA . LEU A 1 71 ? 1.195 -4.237 10.865 1.00 94.75 71 LEU A CA 1
ATOM 587 C C . LEU A 1 71 ? 1.900 -3.375 9.813 1.00 94.75 71 LEU A C 1
ATOM 589 O O . LEU A 1 71 ? 2.273 -3.893 8.761 1.00 94.75 71 LEU A O 1
ATOM 593 N N . ILE A 1 72 ? 2.134 -2.090 10.089 1.00 92.88 72 ILE A N 1
ATOM 594 C CA . ILE A 1 72 ? 2.911 -1.210 9.206 1.00 92.88 72 ILE A CA 1
ATOM 595 C C . ILE A 1 72 ? 4.361 -1.702 9.089 1.00 92.88 72 ILE A C 1
ATOM 597 O O . ILE A 1 72 ? 4.897 -1.745 7.981 1.00 92.88 72 ILE A O 1
ATOM 601 N N . LEU A 1 73 ? 4.993 -2.121 10.190 1.00 93.94 73 LEU A N 1
ATOM 602 C CA . LEU A 1 73 ? 6.350 -2.682 10.155 1.00 93.94 73 LEU A CA 1
ATOM 603 C C . LEU A 1 73 ? 6.409 -3.987 9.349 1.00 93.94 73 LEU A C 1
ATOM 605 O O . LEU A 1 73 ? 7.272 -4.134 8.479 1.00 93.94 73 LEU A O 1
ATOM 609 N N . LEU A 1 74 ? 5.451 -4.895 9.559 1.00 93.81 74 LEU A N 1
ATOM 610 C CA . LEU A 1 74 ? 5.313 -6.111 8.751 1.00 93.81 74 LEU A CA 1
ATOM 611 C C . LEU A 1 74 ? 5.168 -5.769 7.260 1.00 93.81 74 LEU A C 1
ATOM 613 O O . LEU A 1 74 ? 5.832 -6.368 6.413 1.00 93.81 74 LEU A O 1
ATOM 617 N N . LYS A 1 75 ? 4.349 -4.762 6.936 1.00 92.88 75 LYS A N 1
ATOM 618 C CA . LYS A 1 75 ? 4.150 -4.263 5.570 1.00 92.88 75 LYS A CA 1
ATOM 619 C C . LYS A 1 75 ? 5.461 -3.815 4.924 1.00 92.88 75 LYS A C 1
ATOM 621 O O . LYS A 1 75 ? 5.706 -4.153 3.767 1.00 92.88 75 LYS A O 1
ATOM 626 N N . PHE A 1 76 ? 6.312 -3.093 5.655 1.00 91.38 76 PHE A N 1
ATOM 627 C CA . PHE A 1 76 ? 7.628 -2.681 5.159 1.00 91.38 76 PHE A CA 1
ATOM 628 C C . PHE A 1 76 ? 8.523 -3.883 4.848 1.00 91.38 76 PHE A C 1
ATOM 630 O O . PHE A 1 76 ? 9.150 -3.916 3.787 1.00 91.38 76 PHE A O 1
ATOM 637 N N . GLY A 1 77 ? 8.532 -4.894 5.720 1.00 93.75 77 GLY A N 1
ATOM 638 C CA . GLY A 1 77 ? 9.255 -6.144 5.478 1.00 93.75 77 GLY A CA 1
ATOM 639 C C . GLY A 1 77 ? 8.770 -6.859 4.214 1.00 93.75 77 GLY A C 1
ATOM 640 O O . GLY A 1 77 ? 9.566 -7.181 3.332 1.00 93.75 77 GLY A O 1
ATOM 641 N N . LEU A 1 78 ? 7.455 -7.033 4.063 1.00 94.19 78 LEU A N 1
ATOM 642 C CA . LEU A 1 78 ? 6.874 -7.665 2.874 1.00 94.19 78 LEU A CA 1
ATOM 643 C C . LEU A 1 78 ? 7.147 -6.850 1.596 1.00 94.19 78 LEU A C 1
ATOM 645 O O . LEU A 1 78 ? 7.424 -7.425 0.541 1.00 94.19 78 LEU A O 1
ATOM 649 N N . MET A 1 79 ? 7.139 -5.518 1.691 1.00 93.25 79 MET A N 1
ATOM 650 C CA . MET A 1 79 ? 7.472 -4.628 0.577 1.00 93.25 79 MET A CA 1
ATOM 651 C C . MET A 1 79 ? 8.935 -4.779 0.131 1.00 93.25 79 MET A C 1
ATOM 653 O O . MET A 1 79 ? 9.237 -4.743 -1.064 1.00 93.25 79 MET A O 1
ATOM 657 N N . TYR A 1 80 ? 9.855 -4.986 1.073 1.00 91.81 80 TYR A N 1
ATOM 658 C CA . TYR A 1 80 ? 11.247 -5.294 0.751 1.00 91.81 80 TYR A CA 1
ATOM 659 C C . TYR A 1 80 ? 11.369 -6.624 -0.010 1.00 91.81 80 TYR A C 1
ATOM 661 O O . TYR A 1 80 ? 12.057 -6.692 -1.033 1.00 91.81 80 TYR A O 1
ATOM 669 N N . LEU A 1 81 ? 10.649 -7.659 0.435 1.00 94.12 81 LEU A N 1
ATOM 670 C CA . LEU A 1 81 ? 10.661 -8.973 -0.212 1.00 94.12 81 LEU A CA 1
ATOM 671 C C . LEU A 1 81 ? 10.101 -8.918 -1.637 1.00 94.12 81 LEU A C 1
ATOM 673 O O . LEU A 1 81 ? 10.746 -9.420 -2.562 1.00 94.12 81 LEU A O 1
ATOM 677 N N . ILE A 1 82 ? 8.945 -8.275 -1.847 1.00 94.25 82 ILE A N 1
ATOM 678 C CA . ILE A 1 82 ? 8.351 -8.185 -3.190 1.00 94.25 82 ILE A CA 1
ATOM 679 C C . ILE A 1 82 ? 9.225 -7.355 -4.132 1.00 94.25 82 ILE A C 1
ATOM 681 O O . ILE A 1 82 ? 9.388 -7.726 -5.293 1.00 94.25 82 ILE A O 1
ATOM 685 N N . ARG A 1 83 ? 9.865 -6.292 -3.624 1.00 92.00 83 ARG A N 1
ATOM 686 C CA . ARG A 1 83 ? 10.818 -5.483 -4.393 1.00 92.00 83 ARG A CA 1
ATOM 687 C C . ARG A 1 83 ? 11.960 -6.336 -4.936 1.00 92.00 83 ARG A C 1
ATOM 689 O O . ARG A 1 83 ? 12.318 -6.192 -6.105 1.00 92.00 83 ARG A O 1
ATOM 696 N N . LYS A 1 84 ? 12.541 -7.201 -4.098 1.00 93.62 84 LYS A N 1
ATOM 697 C CA . LYS A 1 84 ? 13.615 -8.110 -4.519 1.00 93.62 84 LYS A CA 1
ATOM 698 C C . LYS A 1 84 ? 13.093 -9.200 -5.456 1.00 93.62 84 LYS A C 1
ATOM 700 O O . LYS A 1 84 ? 13.721 -9.461 -6.475 1.00 93.62 84 LYS A O 1
ATOM 705 N N . LYS A 1 85 ? 11.918 -9.774 -5.179 1.00 93.94 85 LYS A N 1
ATOM 706 C CA . LYS A 1 85 ? 11.311 -10.828 -6.010 1.00 93.94 85 LYS A CA 1
ATOM 707 C C . LYS A 1 85 ? 10.938 -10.357 -7.418 1.00 93.94 85 LYS A C 1
ATOM 709 O O . LYS A 1 85 ? 11.102 -11.120 -8.366 1.00 93.94 85 LYS A O 1
ATOM 714 N N . LEU A 1 86 ? 10.417 -9.139 -7.548 1.00 92.88 86 LEU A N 1
ATOM 715 C CA . LEU A 1 86 ? 10.016 -8.536 -8.825 1.00 92.88 86 LEU A CA 1
ATOM 716 C C . LEU A 1 86 ? 11.131 -7.703 -9.472 1.00 92.88 86 LEU A C 1
ATOM 718 O O . LEU A 1 86 ? 10.903 -7.086 -10.506 1.00 92.88 86 LEU A O 1
ATOM 722 N N . ASN A 1 87 ? 12.321 -7.692 -8.866 1.00 91.56 87 ASN A N 1
ATOM 723 C CA . ASN A 1 87 ? 13.512 -7.008 -9.352 1.00 91.56 87 ASN A CA 1
ATOM 724 C C . ASN A 1 87 ? 13.269 -5.541 -9.753 1.00 91.56 87 ASN A C 1
ATOM 726 O O . ASN A 1 87 ? 13.658 -5.113 -10.833 1.00 91.56 87 ASN A O 1
ATOM 730 N N . PHE A 1 88 ? 12.627 -4.747 -8.890 1.00 91.12 88 PHE A N 1
ATOM 731 C CA . PHE A 1 88 ? 12.249 -3.362 -9.228 1.00 91.12 88 PHE A CA 1
ATOM 732 C C . PHE A 1 88 ? 13.420 -2.469 -9.650 1.00 91.12 88 PHE A C 1
ATOM 734 O O . PHE A 1 88 ? 13.204 -1.468 -10.318 1.00 91.12 88 PHE A O 1
ATOM 741 N N . GLU A 1 89 ? 14.648 -2.809 -9.263 1.00 89.25 89 GLU A N 1
ATOM 742 C CA . GLU A 1 89 ? 15.845 -2.005 -9.527 1.00 89.25 89 GLU A CA 1
ATOM 743 C C . GLU A 1 89 ? 16.150 -1.851 -11.025 1.00 89.25 89 GLU A C 1
ATOM 745 O O . GLU A 1 89 ? 16.800 -0.879 -11.398 1.00 89.25 89 GLU A O 1
ATOM 750 N N . VAL A 1 90 ? 15.630 -2.738 -11.883 1.00 89.94 90 VAL A N 1
ATOM 751 C CA . VAL A 1 90 ? 15.774 -2.623 -13.348 1.00 89.94 90 VAL A CA 1
ATOM 752 C C . VAL A 1 90 ? 14.811 -1.613 -13.972 1.00 89.94 90 VAL A C 1
ATOM 754 O O . VAL A 1 90 ? 14.934 -1.291 -15.150 1.00 89.94 90 VAL A O 1
ATOM 757 N N . ILE A 1 91 ? 13.835 -1.123 -13.204 1.00 90.75 91 ILE A N 1
ATOM 758 C CA . ILE A 1 91 ? 12.777 -0.248 -13.700 1.00 90.75 91 ILE A CA 1
ATOM 759 C C . ILE A 1 91 ? 13.208 1.211 -13.497 1.00 90.75 91 ILE A C 1
ATOM 761 O O . ILE A 1 91 ? 13.492 1.617 -12.361 1.00 90.75 91 ILE A O 1
ATOM 765 N N . PRO A 1 92 ? 13.238 2.036 -14.558 1.00 88.62 92 PRO A N 1
ATOM 766 C CA . PRO A 1 92 ? 13.545 3.455 -14.432 1.00 88.62 92 PRO A CA 1
ATOM 767 C C . PRO A 1 92 ? 12.596 4.130 -13.440 1.00 88.62 92 PRO A C 1
ATOM 769 O O . PRO A 1 92 ? 11.388 3.928 -13.485 1.00 88.62 92 PRO A O 1
ATOM 772 N N . GLY A 1 93 ? 13.135 4.905 -12.497 1.00 87.31 93 GLY A N 1
ATOM 773 C CA . GLY A 1 93 ? 12.306 5.626 -11.527 1.00 87.31 93 GLY A CA 1
ATOM 774 C C . GLY A 1 93 ? 11.502 4.741 -10.561 1.00 87.31 93 GLY A C 1
ATOM 775 O O . GLY A 1 93 ? 10.578 5.248 -9.925 1.00 87.31 93 GLY A O 1
ATOM 776 N N . TYR A 1 94 ? 11.847 3.452 -10.391 1.00 87.12 94 TYR A N 1
ATOM 777 C CA . TYR A 1 94 ? 11.048 2.474 -9.629 1.00 87.12 94 TYR A CA 1
ATOM 778 C C . TYR A 1 94 ? 10.572 2.959 -8.254 1.00 87.12 94 TYR A C 1
ATOM 780 O O . TYR A 1 94 ? 9.453 2.662 -7.838 1.00 87.12 94 TYR A O 1
ATOM 788 N N . LYS A 1 95 ? 11.401 3.730 -7.539 1.00 88.19 95 LYS A N 1
ATOM 789 C CA . LYS A 1 95 ? 11.054 4.266 -6.217 1.00 88.19 95 LYS A CA 1
ATOM 790 C C . LYS A 1 95 ? 9.719 5.013 -6.258 1.00 88.19 95 LYS A C 1
ATOM 792 O O . LYS A 1 95 ? 8.886 4.777 -5.393 1.00 88.19 95 LYS A O 1
ATOM 797 N N . PHE A 1 96 ? 9.497 5.849 -7.272 1.00 86.06 96 PHE A N 1
ATOM 798 C CA . PHE A 1 96 ? 8.275 6.641 -7.407 1.00 86.06 96 PHE A CA 1
ATOM 799 C C . PHE A 1 96 ? 7.068 5.786 -7.793 1.00 86.06 96 PHE A C 1
ATOM 801 O O . PHE A 1 96 ? 5.999 5.949 -7.208 1.00 86.06 96 PHE A O 1
ATOM 808 N N . HIS A 1 97 ? 7.249 4.827 -8.702 1.00 88.25 97 HIS A N 1
ATOM 809 C CA . HIS A 1 97 ? 6.162 3.952 -9.142 1.00 88.25 97 HIS A CA 1
ATOM 810 C C . HIS A 1 97 ? 5.586 3.113 -7.999 1.00 88.25 97 HIS A C 1
ATOM 812 O O . HIS A 1 97 ? 4.376 2.959 -7.871 1.00 88.25 97 HIS A O 1
ATOM 818 N N . PHE A 1 98 ? 6.435 2.587 -7.120 1.00 89.94 98 PHE A N 1
ATOM 819 C CA . PHE A 1 98 ? 5.976 1.629 -6.114 1.00 89.94 98 PHE A CA 1
ATOM 820 C C . PHE A 1 98 ? 5.603 2.264 -4.772 1.00 89.94 98 PHE A C 1
ATOM 822 O O . PHE A 1 98 ? 4.814 1.687 -4.019 1.00 89.94 98 PHE A O 1
ATOM 829 N N . ILE A 1 99 ? 6.129 3.452 -4.462 1.00 88.75 99 ILE A N 1
ATOM 830 C CA . ILE A 1 99 ? 5.888 4.101 -3.170 1.00 88.75 99 ILE A CA 1
ATOM 831 C C . ILE A 1 99 ? 4.498 4.744 -3.073 1.00 88.75 99 ILE A C 1
ATOM 833 O O . ILE A 1 99 ? 3.871 4.690 -2.017 1.00 88.75 99 ILE A O 1
ATOM 837 N N . ILE A 1 100 ? 3.982 5.300 -4.173 1.00 89.00 100 ILE A N 1
ATOM 838 C CA . ILE A 1 100 ? 2.667 5.959 -4.219 1.00 89.00 100 ILE A CA 1
ATOM 839 C C . ILE A 1 100 ? 1.532 4.982 -3.867 1.00 89.00 100 ILE A C 1
ATOM 841 O O . ILE A 1 100 ? 0.834 5.217 -2.877 1.00 89.00 100 ILE A O 1
ATOM 845 N N . PRO A 1 101 ? 1.344 3.860 -4.590 1.00 89.88 101 PRO A N 1
ATOM 846 C CA . PRO A 1 101 ? 0.285 2.903 -4.267 1.00 89.88 101 PRO A CA 1
ATOM 847 C C . PRO A 1 101 ? 0.473 2.276 -2.881 1.00 89.88 101 PRO A C 1
ATOM 849 O O . PRO A 1 101 ? -0.506 2.002 -2.184 1.00 89.88 101 PRO A O 1
ATOM 852 N N . TYR A 1 102 ? 1.723 2.118 -2.434 1.00 90.38 102 TYR A N 1
ATOM 853 C CA . TYR A 1 102 ? 2.015 1.696 -1.070 1.00 90.38 102 TYR A CA 1
ATOM 854 C C . TYR A 1 102 ? 1.468 2.691 -0.036 1.00 90.38 102 TYR A C 1
ATOM 856 O O . TYR A 1 102 ? 0.794 2.263 0.904 1.00 90.38 102 TYR A O 1
ATOM 864 N N . PHE A 1 103 ? 1.714 3.994 -0.196 1.00 90.94 103 PHE A N 1
ATOM 865 C CA . PHE A 1 103 ? 1.216 5.015 0.729 1.00 90.94 103 PHE A CA 1
ATOM 866 C C . PHE A 1 103 ? -0.303 5.135 0.713 1.00 90.94 103 PHE A C 1
ATOM 868 O O . PHE A 1 103 ? -0.891 5.223 1.789 1.00 90.94 103 PHE A O 1
ATOM 875 N N . VAL A 1 104 ? -0.946 5.055 -0.456 1.00 91.00 104 VAL A N 1
ATOM 876 C CA . VAL A 1 104 ? -2.418 5.055 -0.542 1.00 9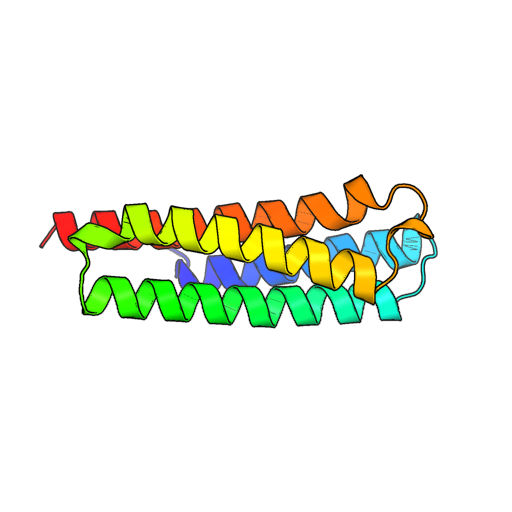1.00 104 VAL A CA 1
ATOM 877 C C . VAL A 1 104 ? -3.001 3.941 0.328 1.00 91.00 104 VAL A C 1
ATOM 879 O O . VAL A 1 104 ? -3.873 4.190 1.158 1.00 91.00 104 VAL A O 1
ATOM 882 N N . LEU A 1 105 ? -2.460 2.728 0.217 1.00 89.81 105 LEU A N 1
ATOM 883 C CA . LEU A 1 105 ? -2.881 1.594 1.039 1.00 89.81 105 LEU A CA 1
ATOM 884 C C . LEU A 1 105 ? -2.634 1.803 2.532 1.00 89.81 105 LEU A C 1
ATOM 886 O O . LEU A 1 105 ? -3.465 1.405 3.342 1.00 89.81 105 LEU A O 1
ATOM 890 N N . THR A 1 106 ? -1.507 2.419 2.906 1.00 91.44 106 THR A N 1
ATOM 891 C CA . THR A 1 106 ? -1.246 2.775 4.311 1.00 91.44 106 THR A CA 1
ATOM 892 C C . THR A 1 106 ? -2.313 3.736 4.819 1.00 91.44 106 THR A C 1
ATOM 894 O O . THR A 1 106 ? -2.894 3.493 5.870 1.00 91.44 106 THR A O 1
ATOM 897 N N . THR A 1 107 ? -2.621 4.787 4.061 1.00 91.25 107 THR A N 1
ATOM 898 C CA . THR A 1 107 ? -3.636 5.776 4.434 1.00 91.25 107 THR A CA 1
ATOM 899 C C . THR A 1 107 ? -5.010 5.139 4.598 1.00 91.25 107 THR A C 1
ATOM 901 O O . THR A 1 107 ? -5.682 5.399 5.593 1.00 91.25 107 THR A O 1
ATOM 904 N N . LEU A 1 108 ? -5.417 4.268 3.669 1.00 90.81 108 LEU A N 1
ATOM 905 C CA . LEU A 1 108 ? -6.692 3.551 3.757 1.00 90.81 108 LEU A CA 1
ATOM 906 C C . LEU A 1 108 ? -6.753 2.641 4.991 1.00 90.81 108 LEU A C 1
ATOM 908 O O . LEU A 1 108 ? -7.766 2.627 5.690 1.00 90.81 108 LEU A O 1
ATOM 912 N N . LEU A 1 109 ? -5.667 1.919 5.283 1.00 90.38 109 LEU A N 1
ATOM 913 C CA . LEU A 1 109 ? -5.571 1.036 6.444 1.00 90.38 109 LEU A CA 1
ATOM 914 C C . LEU A 1 109 ? -5.657 1.823 7.760 1.00 90.38 109 LEU A C 1
ATOM 916 O O . LEU A 1 109 ? -6.442 1.480 8.643 1.00 90.38 109 LEU A O 1
ATOM 920 N N . THR A 1 110 ? -4.893 2.910 7.865 1.00 91.62 110 THR A N 1
ATOM 921 C CA . THR A 1 110 ? -4.889 3.797 9.032 1.00 91.62 110 THR A CA 1
ATOM 922 C C . THR A 1 110 ? -6.249 4.459 9.226 1.00 91.62 110 THR A C 1
ATOM 924 O O . THR A 1 110 ? -6.768 4.476 10.340 1.00 91.62 110 THR A O 1
ATOM 927 N N . TYR A 1 111 ? -6.869 4.951 8.150 1.00 90.50 111 TYR A N 1
ATOM 928 C CA . TYR A 1 111 ? -8.218 5.514 8.193 1.00 90.50 111 TYR A CA 1
ATOM 929 C C . TYR A 1 111 ? -9.233 4.497 8.726 1.00 90.50 111 TYR A C 1
ATOM 931 O O . TYR A 1 111 ? -10.036 4.819 9.605 1.00 90.50 111 TYR A O 1
ATOM 939 N N . TYR A 1 112 ? -9.171 3.260 8.229 1.00 89.31 112 TYR A N 1
ATOM 940 C CA . TYR A 1 112 ? -10.052 2.189 8.674 1.00 89.31 112 TYR A CA 1
ATOM 941 C C . TYR A 1 112 ? -9.860 1.868 10.165 1.00 89.31 112 TYR A C 1
ATOM 943 O O . TYR A 1 112 ? -10.843 1.790 10.902 1.00 89.31 112 TYR A O 1
ATOM 951 N N . ALA A 1 113 ? -8.613 1.773 10.632 1.00 90.44 113 ALA A N 1
ATOM 952 C CA . ALA A 1 113 ? -8.319 1.536 12.042 1.00 90.44 113 ALA A CA 1
ATOM 953 C C . ALA A 1 113 ? -8.795 2.679 12.952 1.00 90.44 113 ALA A C 1
ATOM 955 O O . ALA A 1 113 ? -9.442 2.425 13.963 1.00 90.44 113 ALA A O 1
ATOM 956 N N . ILE A 1 114 ? -8.549 3.941 12.579 1.00 90.81 114 ILE A N 1
ATOM 957 C CA . ILE A 1 114 ? -9.019 5.111 13.343 1.00 90.81 114 ILE A CA 1
ATOM 958 C C . ILE A 1 114 ? -10.543 5.096 13.467 1.00 90.81 114 ILE A C 1
ATOM 960 O O . ILE A 1 114 ? -11.090 5.397 14.529 1.00 90.81 114 ILE A O 1
ATOM 964 N N . LYS A 1 115 ? -11.245 4.737 12.387 1.00 89.56 115 LYS A N 1
ATOM 965 C CA . LYS A 1 115 ? -12.703 4.631 12.402 1.00 89.56 115 LYS A CA 1
ATOM 966 C C . LYS A 1 115 ? -13.182 3.581 13.409 1.00 89.56 115 LYS A C 1
ATOM 968 O O . LYS A 1 115 ? -14.154 3.851 14.106 1.00 89.56 115 LYS A O 1
ATOM 973 N N . LEU A 1 116 ? -12.519 2.427 13.480 1.00 88.31 116 LEU A N 1
ATOM 974 C CA . LEU A 1 116 ? -12.837 1.375 14.447 1.00 88.31 116 LEU A CA 1
ATOM 975 C C . LEU A 1 116 ? -12.576 1.829 15.891 1.00 88.31 116 LEU A C 1
ATOM 977 O O . LEU A 1 116 ? -13.491 1.787 16.705 1.00 88.31 116 LEU A O 1
ATOM 981 N N . ILE A 1 117 ? -11.403 2.411 16.166 1.00 87.81 117 ILE A N 1
ATOM 982 C CA . ILE A 1 117 ? -11.056 2.963 17.491 1.00 87.81 117 ILE A CA 1
ATOM 983 C C . ILE A 1 117 ? -12.103 3.987 17.960 1.00 87.81 117 ILE A C 1
ATOM 985 O O . ILE A 1 117 ? -12.511 4.001 19.118 1.00 87.81 117 ILE A O 1
ATOM 989 N N . ASN A 1 118 ? -12.545 4.869 17.061 1.00 86.94 118 ASN A N 1
ATOM 990 C CA . ASN A 1 118 ? -13.537 5.897 17.383 1.00 86.94 118 ASN A CA 1
ATOM 991 C C . ASN A 1 118 ? -14.965 5.355 17.516 1.00 86.94 118 ASN A C 1
ATOM 993 O O . ASN A 1 118 ? -15.813 6.045 18.080 1.00 86.94 118 ASN A O 1
ATOM 997 N N . HIS A 1 119 ? -15.252 4.185 16.948 1.00 82.50 119 HIS A N 1
ATOM 998 C CA . HIS A 1 119 ? -16.538 3.522 17.105 1.00 82.50 119 HIS A CA 1
ATOM 999 C C . HIS A 1 119 ? -16.640 2.880 18.491 1.00 82.50 119 HIS A C 1
ATOM 1001 O O . HIS A 1 119 ? -17.631 3.113 19.174 1.00 82.50 119 HIS A O 1
ATOM 1007 N N . ASP A 1 120 ? -15.596 2.175 18.932 1.00 71.81 120 ASP A N 1
ATOM 1008 C CA . ASP A 1 120 ? -15.554 1.555 20.264 1.00 71.81 120 ASP A CA 1
ATOM 1009 C C . ASP A 1 120 ? -15.602 2.594 21.389 1.00 71.81 120 ASP A C 1
ATOM 1011 O O . ASP A 1 120 ? -16.307 2.401 22.365 1.00 71.81 120 ASP A O 1
ATOM 1015 N N . LYS A 1 121 ? -14.949 3.756 21.234 1.00 68.31 121 LYS A N 1
ATOM 1016 C CA . LYS A 1 121 ? -15.012 4.847 22.233 1.00 68.31 121 LYS A CA 1
ATOM 1017 C C . LYS A 1 121 ? -16.397 5.483 22.415 1.00 68.31 121 LYS A C 1
ATOM 1019 O O . LYS A 1 121 ? -16.568 6.291 23.324 1.00 68.31 121 LYS A O 1
ATOM 1024 N N . LYS A 1 122 ? -17.330 5.245 21.490 1.00 61.34 122 LYS A N 1
ATOM 1025 C CA . LYS A 1 122 ? -18.695 5.798 21.531 1.00 61.34 122 LYS A CA 1
ATOM 1026 C C . LYS A 1 122 ? -19.721 4.807 22.085 1.00 61.34 122 LYS A C 1
ATOM 1028 O O . LYS A 1 122 ? -20.880 5.200 22.215 1.00 61.34 122 LYS A O 1
ATOM 1033 N N . GLN A 1 123 ? -19.317 3.563 22.332 1.00 50.81 123 GLN A N 1
ATOM 1034 C CA . GLN A 1 123 ? -20.100 2.556 23.048 1.00 50.81 123 GLN A CA 1
ATOM 1035 C C . GLN A 1 123 ? -19.765 2.617 24.537 1.00 50.81 123 GLN A C 1
ATOM 1037 O O . GLN A 1 123 ? -20.694 2.352 25.327 1.00 50.81 123 GLN A O 1
#

Sequence (123 aa):
MKLNPNILVVLVFFLTFLIHFSLWKFVYHLDELIIIKFYLFLSVMFTMMITLIILINRVAPEFLGLSVIGLILLKFGLMYLIRKKLNFEVIPGYKFHFIIPYFVLTTLLTYYAIKLINHDKKQ

Radius of gyration: 16.03 Å; chains: 1; bounding box: 42×21×45 Å

pLDDT: mean 89.21, std 8.77, range [43.59, 95.25]